Protein AF-A0A368GHI5-F1 (afdb_monomer_lite)

pLDDT: mean 82.63, std 16.53, range [38.47, 98.5]

Foldseek 3Di:
DDDFQFAQCPFPDAADFPQSNCYQQRWDCPDPGTDGPSVFWGWDFDCPWACVVVVSGDRRTGTTTDGDLVNQLPDDDDADDDFDAKWWFQDPVVLAIDIDTHDPPPDPPHRSRTHNDRVCNCPSHNDPPVVVVVPDPPDDDDD

Organism: Ancylostoma caninum (NCBI:txid29170)

Sequence (143 aa):
MERPVLCTSSSMETRISNGGDGSTWCVYPDGDKDIFIADIYDCIAHPQIKSELFPEYHESVDGLCCPSRAFACAQPMEAGEEPSVPRWWFNSATGTCTQFMWDPNTIEGASPNNFRTVEHCESYCRDSEHNLYSMEPSKTSQP

InterPro domains:
  IPR002223 Pancreatic trypsin inhibitor Kunitz domain [PF00014] (72-126)
  IPR002223 Pancreatic trypsin inhibitor Kunitz domain [PS50279] (73-125)
  IPR002223 Pancreatic trypsin inhibitor Kunitz domain [SM00131] (71-126)
  IPR036880 Pancreatic trypsin inhibitor Kunitz domain superfamily [G3DSA:4.10.410.10] (70-126)
  IPR036880 Pancreatic trypsin inhibitor Kunitz domain superfamily [SSF57362] (63-127)
  IPR053014 Cuticle-associated divergent protein [PTHR46339] (3-128)

Structure (mmCIF, N/CA/C/O backbone):
data_AF-A0A368GHI5-F1
#
_entry.id   AF-A0A368GHI5-F1
#
loop_
_atom_site.group_PDB
_atom_site.id
_atom_site.type_symbol
_atom_site.label_atom_id
_atom_site.label_alt_id
_atom_site.label_comp_id
_atom_site.label_asym_id
_atom_site.label_entity_id
_atom_site.label_seq_id
_atom_site.pdbx_PDB_ins_code
_atom_site.Cartn_x
_atom_site.Cartn_y
_atom_site.Cartn_z
_atom_site.occupancy
_atom_site.B_iso_or_equiv
_atom_site.auth_seq_id
_atom_site.auth_comp_id
_atom_site.auth_asym_id
_atom_site.auth_atom_id
_atom_site.pdbx_PDB_model_num
ATOM 1 N N . MET A 1 1 ? 9.461 15.770 -1.753 1.00 43.81 1 MET A N 1
ATOM 2 C CA . MET A 1 1 ? 8.433 14.908 -2.362 1.00 43.81 1 MET A CA 1
ATOM 3 C C . MET A 1 1 ? 9.179 13.713 -2.909 1.00 43.81 1 MET A C 1
ATOM 5 O O . MET A 1 1 ? 9.884 13.866 -3.901 1.00 43.81 1 MET A O 1
ATOM 9 N N . GLU A 1 2 ? 9.169 12.605 -2.173 1.00 60.97 2 GLU A N 1
ATOM 10 C CA . GLU A 1 2 ? 9.773 11.356 -2.643 1.00 60.97 2 GLU A CA 1
ATOM 11 C C . GLU A 1 2 ? 9.016 10.894 -3.888 1.00 60.97 2 GLU A C 1
ATOM 13 O O . GLU A 1 2 ? 7.788 11.006 -3.959 1.00 60.97 2 GLU A O 1
ATOM 18 N N . ARG A 1 3 ? 9.756 10.487 -4.919 1.00 69.50 3 ARG A N 1
ATOM 19 C CA . ARG A 1 3 ? 9.163 10.017 -6.170 1.00 69.50 3 ARG A CA 1
ATOM 20 C C . ARG A 1 3 ? 8.697 8.572 -5.979 1.00 69.50 3 ARG A C 1
ATOM 22 O O . ARG A 1 3 ? 9.374 7.826 -5.274 1.00 69.50 3 ARG A O 1
ATOM 29 N N . PRO A 1 4 ? 7.575 8.155 -6.588 1.00 78.50 4 PRO A N 1
ATOM 30 C CA . PRO A 1 4 ? 7.132 6.773 -6.483 1.00 78.50 4 PRO A CA 1
ATOM 31 C C . PRO A 1 4 ? 8.168 5.832 -7.107 1.00 78.50 4 PRO A C 1
ATOM 33 O O . PRO A 1 4 ? 8.768 6.143 -8.140 1.00 78.50 4 PRO A O 1
ATOM 36 N N . VAL A 1 5 ? 8.353 4.662 -6.500 1.00 84.31 5 VAL A N 1
ATOM 37 C CA . VAL A 1 5 ? 9.092 3.570 -7.138 1.00 84.31 5 VAL A CA 1
ATOM 38 C C . VAL A 1 5 ? 8.151 2.920 -8.140 1.00 84.31 5 VAL A C 1
ATOM 40 O O . VAL A 1 5 ? 7.177 2.264 -7.761 1.00 84.31 5 VAL A O 1
ATOM 43 N N . LEU A 1 6 ? 8.409 3.161 -9.420 1.00 88.94 6 LEU A N 1
ATOM 44 C CA . LEU A 1 6 ? 7.686 2.513 -10.505 1.00 88.94 6 LEU A CA 1
ATOM 45 C C . LEU A 1 6 ? 8.371 1.199 -10.861 1.00 88.94 6 LEU A C 1
ATOM 47 O O . LEU A 1 6 ? 9.554 1.029 -10.585 1.00 88.94 6 LEU A O 1
ATOM 51 N N . CYS A 1 7 ? 7.613 0.273 -11.431 1.00 90.81 7 CYS A N 1
ATOM 52 C CA . CYS A 1 7 ? 8.080 -1.051 -11.807 1.00 90.81 7 CYS A CA 1
ATOM 53 C C . CYS A 1 7 ? 7.629 -1.409 -13.230 1.00 90.81 7 CYS A C 1
ATOM 55 O O . CYS A 1 7 ? 6.685 -0.821 -13.769 1.00 90.81 7 CYS A O 1
ATOM 57 N N . THR A 1 8 ? 8.294 -2.397 -13.828 1.00 90.69 8 THR A N 1
ATOM 58 C CA . THR A 1 8 ? 7.872 -3.027 -15.086 1.00 90.69 8 THR A CA 1
ATOM 59 C C . THR A 1 8 ? 7.467 -4.464 -14.792 1.00 90.69 8 THR A C 1
ATOM 61 O O . THR A 1 8 ? 8.335 -5.307 -14.576 1.00 90.69 8 THR A O 1
ATOM 64 N N . SER A 1 9 ? 6.169 -4.755 -14.815 1.00 89.62 9 SER A N 1
ATOM 65 C CA . SER A 1 9 ? 5.577 -6.034 -14.398 1.00 89.62 9 SER A CA 1
ATOM 66 C C . SER A 1 9 ? 5.997 -7.234 -15.252 1.00 89.62 9 SER A C 1
ATOM 68 O O . SER A 1 9 ? 5.925 -8.379 -14.807 1.00 89.62 9 SER A O 1
ATOM 70 N N . SER A 1 10 ? 6.453 -6.984 -16.483 1.00 87.19 10 SER A N 1
ATOM 71 C CA . SER A 1 10 ? 6.935 -8.008 -17.414 1.00 87.19 10 SER A CA 1
ATOM 72 C C . SER A 1 10 ? 8.458 -8.158 -17.443 1.00 87.19 10 SER A C 1
ATOM 74 O O . SER A 1 10 ? 8.976 -8.930 -18.253 1.00 87.19 10 SER A O 1
ATOM 76 N N . SER A 1 11 ? 9.198 -7.396 -16.635 1.00 85.81 11 SER A N 1
ATOM 77 C CA . SER A 1 11 ? 10.661 -7.437 -16.647 1.00 85.81 11 SER A CA 1
ATOM 78 C C . SER A 1 11 ? 11.178 -8.739 -16.028 1.00 85.81 11 SER A C 1
ATOM 80 O O . SER A 1 11 ? 10.605 -9.273 -15.080 1.00 85.81 11 SER A O 1
ATOM 82 N N . MET A 1 12 ? 12.279 -9.271 -16.558 1.00 81.50 12 MET A N 1
ATOM 83 C CA . MET A 1 12 ? 12.991 -10.403 -15.946 1.00 81.50 12 MET A CA 1
ATOM 84 C C . MET A 1 12 ? 14.177 -9.949 -15.092 1.00 81.50 12 MET A C 1
ATOM 86 O O . MET A 1 12 ? 14.807 -10.769 -14.422 1.00 81.50 12 MET A O 1
ATOM 90 N N . GLU A 1 13 ? 14.485 -8.654 -15.116 1.00 79.88 13 GLU A N 1
ATOM 91 C CA . GLU A 1 13 ? 15.551 -8.086 -14.309 1.00 79.88 13 GLU A CA 1
ATOM 92 C C . GLU A 1 13 ? 15.119 -8.032 -12.850 1.00 79.88 13 GLU A C 1
ATOM 94 O O . GLU A 1 13 ? 13.957 -7.784 -12.530 1.00 79.88 13 GLU A O 1
ATOM 99 N N . THR A 1 14 ? 16.057 -8.343 -11.961 1.00 75.50 14 THR A N 1
ATOM 100 C CA . THR A 1 14 ? 15.754 -8.528 -10.535 1.00 75.50 14 THR A CA 1
ATOM 101 C C . THR A 1 14 ? 16.600 -7.655 -9.622 1.00 75.50 14 THR A C 1
ATOM 103 O O . THR A 1 14 ? 16.338 -7.594 -8.431 1.00 75.50 14 THR A O 1
ATOM 106 N N . ARG A 1 15 ? 17.657 -7.014 -10.131 1.00 72.88 15 ARG A N 1
ATOM 107 C CA . ARG A 1 15 ? 18.654 -6.327 -9.287 1.00 72.88 15 ARG A CA 1
ATOM 108 C C . ARG A 1 15 ? 19.123 -4.980 -9.817 1.00 72.88 15 ARG A C 1
ATOM 110 O O . ARG A 1 15 ? 19.953 -4.354 -9.169 1.00 72.88 15 ARG A O 1
ATOM 117 N N . ILE A 1 16 ? 18.660 -4.580 -10.994 1.00 72.62 16 ILE A N 1
ATOM 118 C CA . ILE A 1 16 ? 19.121 -3.375 -11.678 1.00 72.62 16 ILE A CA 1
ATOM 119 C C . ILE A 1 16 ? 17.883 -2.638 -12.166 1.00 72.62 16 ILE A C 1
ATOM 121 O O . ILE A 1 16 ? 17.042 -3.235 -12.840 1.00 72.62 16 ILE A O 1
ATOM 125 N N . SER A 1 17 ? 17.785 -1.358 -11.816 1.00 70.81 17 SER A N 1
ATOM 126 C CA . SER A 1 17 ? 16.773 -0.453 -12.350 1.00 70.81 17 SER A CA 1
ATOM 127 C C . SER A 1 17 ? 17.271 0.083 -13.696 1.00 70.81 17 SER A C 1
ATOM 129 O O . SER A 1 17 ? 18.197 0.897 -13.761 1.00 70.81 17 SER A O 1
ATOM 131 N N . ASN A 1 18 ? 16.708 -0.396 -14.804 1.00 70.62 18 ASN A N 1
ATOM 132 C CA . ASN A 1 18 ? 17.141 -0.010 -16.149 1.00 70.62 18 ASN A CA 1
ATOM 133 C C . ASN A 1 18 ? 16.582 1.368 -16.511 1.00 70.62 18 ASN A C 1
ATOM 135 O O . ASN A 1 18 ? 15.576 1.486 -17.204 1.00 70.62 18 ASN A O 1
ATOM 139 N N . GLY A 1 19 ? 17.219 2.434 -16.027 1.00 68.12 19 GLY A N 1
ATOM 140 C CA . GLY A 1 19 ? 16.729 3.796 -16.260 1.00 68.12 19 GLY A CA 1
ATOM 141 C C . GLY A 1 19 ? 15.473 4.115 -15.446 1.00 68.12 19 GLY A C 1
ATOM 142 O O . GLY A 1 19 ? 14.558 4.767 -15.943 1.00 68.12 19 GLY A O 1
ATOM 143 N N . GLY A 1 20 ? 15.420 3.638 -14.200 1.00 65.06 20 GLY A N 1
ATOM 144 C CA . GLY A 1 20 ? 14.337 3.953 -13.269 1.00 65.06 20 GLY A CA 1
ATOM 145 C C . GLY A 1 20 ? 13.119 3.043 -13.386 1.00 65.06 20 GLY A C 1
ATOM 146 O O . GLY A 1 20 ? 12.158 3.258 -12.663 1.00 65.06 20 GLY A O 1
ATOM 147 N N . ASP A 1 21 ? 13.145 2.022 -14.247 1.00 69.12 21 ASP A N 1
ATOM 148 C CA . ASP A 1 21 ? 12.017 1.106 -14.457 1.00 69.12 21 ASP A CA 1
ATOM 149 C C . ASP A 1 21 ? 11.647 0.262 -13.233 1.00 69.12 21 ASP A C 1
ATOM 151 O O . ASP A 1 21 ? 10.655 -0.458 -13.307 1.00 69.12 21 ASP A O 1
ATOM 155 N N . GLY A 1 22 ? 12.481 0.287 -12.183 1.00 69.12 22 GLY A N 1
ATOM 156 C CA . GLY A 1 22 ? 12.380 -0.479 -10.939 1.00 69.12 22 GLY A CA 1
ATOM 157 C C . GLY A 1 22 ? 12.398 -1.994 -11.112 1.00 69.12 22 GLY A C 1
ATOM 158 O O . GLY A 1 22 ? 12.442 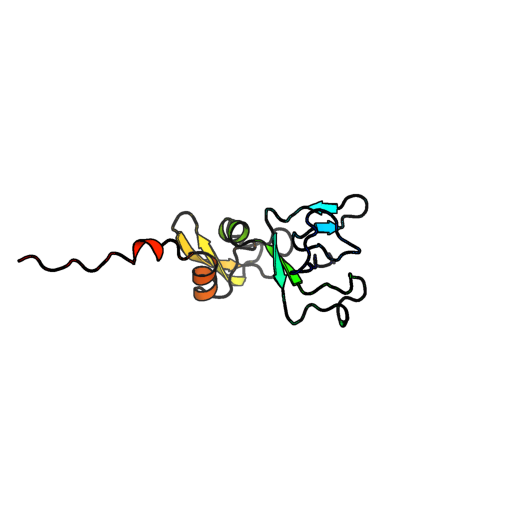-2.707 -10.110 1.00 69.12 22 GLY A O 1
ATOM 159 N N . SER A 1 23 ? 12.424 -2.497 -12.351 1.00 77.00 23 SER A N 1
ATOM 160 C CA . SER A 1 23 ? 12.260 -3.896 -12.749 1.00 77.00 23 SER A CA 1
ATOM 161 C C . SER A 1 23 ? 11.018 -4.579 -12.134 1.00 77.00 23 SER A C 1
ATOM 163 O O . SER A 1 23 ? 10.215 -3.938 -11.461 1.00 77.00 23 SER A O 1
ATOM 165 N N . THR A 1 24 ? 10.820 -5.885 -12.343 1.00 76.06 24 THR A N 1
ATOM 166 C CA . THR A 1 24 ? 9.703 -6.626 -11.703 1.00 76.06 24 THR A CA 1
ATOM 167 C C . THR A 1 24 ? 9.862 -6.699 -10.182 1.00 76.06 24 THR A C 1
ATOM 169 O O . THR A 1 24 ? 8.892 -6.906 -9.458 1.00 76.06 24 THR A O 1
ATOM 172 N N . TRP A 1 25 ? 11.086 -6.518 -9.685 1.00 75.88 25 TRP A N 1
ATOM 173 C CA . TRP A 1 25 ? 11.446 -6.746 -8.289 1.00 75.88 25 TRP A CA 1
ATOM 174 C C . TRP A 1 25 ? 11.729 -5.453 -7.527 1.00 75.88 25 TRP A C 1
ATOM 176 O O . TRP A 1 25 ? 12.560 -5.452 -6.631 1.00 75.88 25 TRP A O 1
ATOM 186 N N . CYS A 1 26 ? 11.063 -4.355 -7.876 1.00 84.19 26 CYS A N 1
ATOM 187 C CA . CYS A 1 26 ? 11.041 -3.135 -7.072 1.00 84.19 26 CYS A CA 1
ATOM 188 C C . CYS A 1 26 ? 12.414 -2.684 -6.557 1.00 84.19 26 CYS A C 1
ATOM 190 O O . CYS A 1 26 ? 12.808 -2.930 -5.416 1.00 84.19 26 CYS A O 1
ATOM 192 N N . VAL A 1 27 ? 13.147 -2.003 -7.429 1.00 82.38 27 VAL A N 1
ATOM 193 C CA . VAL A 1 27 ? 14.477 -1.470 -7.152 1.00 82.38 27 VAL A CA 1
ATOM 194 C C . VAL A 1 27 ? 14.382 0.043 -6.962 1.00 82.38 27 VAL A C 1
ATOM 196 O O . VAL A 1 27 ? 14.062 0.770 -7.904 1.00 82.38 27 VAL A O 1
ATOM 199 N N . TYR A 1 28 ? 14.652 0.518 -5.744 1.00 73.88 28 TYR A N 1
ATOM 200 C CA . TYR A 1 28 ? 14.662 1.942 -5.411 1.00 73.88 28 TYR A CA 1
ATOM 201 C C . TYR A 1 28 ? 15.991 2.576 -5.865 1.00 73.88 28 TYR A C 1
ATOM 203 O O . TYR A 1 28 ? 17.050 2.166 -5.379 1.00 73.88 28 TYR A O 1
ATOM 211 N N . PRO A 1 29 ? 15.975 3.575 -6.763 1.00 64.62 29 PRO A N 1
ATOM 212 C CA . PRO A 1 29 ? 17.194 4.249 -7.197 1.00 64.62 29 PRO A CA 1
ATOM 213 C C . PRO A 1 29 ? 17.614 5.316 -6.168 1.00 64.62 29 PRO A C 1
ATOM 215 O O . PRO A 1 29 ? 17.093 6.429 -6.180 1.00 64.62 29 PRO A O 1
ATOM 218 N N . ASP A 1 30 ? 18.572 5.004 -5.287 1.00 68.38 30 ASP A N 1
ATOM 219 C CA . ASP A 1 30 ? 19.119 5.941 -4.277 1.00 68.38 30 ASP A CA 1
ATOM 220 C C . ASP A 1 30 ? 20.417 6.642 -4.747 1.00 68.38 30 ASP A C 1
ATOM 222 O O . ASP A 1 30 ? 21.340 6.925 -3.985 1.00 68.38 30 ASP A O 1
ATOM 226 N N . GLY A 1 31 ? 20.532 6.894 -6.054 1.00 66.62 31 GLY A N 1
ATOM 227 C CA . GLY A 1 31 ? 21.682 7.578 -6.653 1.00 66.62 31 GLY A CA 1
ATOM 228 C C . GLY A 1 31 ? 22.852 6.647 -6.982 1.00 66.62 31 GLY A C 1
ATOM 229 O O . GLY A 1 31 ? 22.966 6.202 -8.120 1.00 66.62 31 GLY A O 1
ATOM 230 N N . ASP A 1 32 ? 23.739 6.374 -6.018 1.00 67.12 32 ASP A N 1
ATOM 231 C CA . ASP A 1 32 ? 24.996 5.636 -6.273 1.00 67.12 32 ASP A CA 1
ATOM 232 C C . ASP A 1 32 ? 24.831 4.109 -6.210 1.00 67.12 32 ASP A C 1
ATOM 234 O O . ASP A 1 32 ? 25.647 3.362 -6.763 1.00 67.12 32 ASP A O 1
ATOM 238 N N . LYS A 1 33 ? 23.803 3.632 -5.497 1.00 69.12 33 LYS A N 1
ATOM 239 C CA . LYS A 1 33 ? 23.475 2.210 -5.362 1.00 69.12 33 LYS A CA 1
ATOM 240 C C . LYS A 1 33 ? 21.969 2.011 -5.333 1.00 69.12 33 LYS A C 1
ATOM 242 O O . LYS A 1 33 ? 21.279 2.536 -4.468 1.00 69.12 33 LYS A O 1
ATOM 247 N N . ASP A 1 34 ? 21.507 1.173 -6.242 1.00 71.88 34 ASP A N 1
ATOM 248 C CA . ASP A 1 34 ? 20.154 0.641 -6.257 1.00 71.88 34 ASP A CA 1
ATOM 249 C C . ASP A 1 34 ? 19.873 -0.171 -4.978 1.00 71.88 34 ASP A C 1
ATOM 251 O O . ASP A 1 34 ? 20.650 -1.060 -4.605 1.00 71.88 34 ASP A O 1
ATOM 255 N N . ILE A 1 35 ? 18.760 0.129 -4.301 1.00 77.56 35 ILE A N 1
ATOM 256 C CA . ILE A 1 35 ? 18.289 -0.598 -3.117 1.00 77.56 35 ILE A CA 1
ATOM 257 C C . ILE A 1 35 ? 17.211 -1.586 -3.555 1.00 77.56 35 ILE A C 1
ATOM 259 O O . ILE A 1 35 ? 16.158 -1.211 -4.067 1.00 77.56 35 ILE A O 1
ATOM 263 N N . PHE A 1 36 ? 17.471 -2.867 -3.329 1.00 79.56 36 PHE A N 1
ATOM 264 C CA . PHE A 1 36 ? 16.507 -3.933 -3.568 1.00 79.56 36 PHE A CA 1
ATOM 265 C C . PHE A 1 36 ? 15.520 -4.013 -2.397 1.00 79.56 36 PHE A C 1
ATOM 267 O O . PHE A 1 36 ? 15.950 -4.263 -1.271 1.00 79.56 36 PHE A O 1
ATOM 274 N N . ILE A 1 37 ? 14.225 -3.812 -2.666 1.00 79.81 37 ILE A N 1
ATOM 275 C CA . ILE A 1 37 ? 13.147 -3.851 -1.654 1.00 79.81 37 ILE A CA 1
ATOM 276 C C . ILE A 1 37 ? 12.066 -4.898 -1.976 1.00 79.81 37 ILE A C 1
ATOM 278 O O . ILE A 1 37 ? 10.986 -4.902 -1.390 1.00 79.81 37 ILE A O 1
ATOM 282 N N . ALA A 1 38 ? 12.333 -5.799 -2.920 1.00 78.56 38 ALA A N 1
ATOM 283 C CA . ALA A 1 38 ? 11.371 -6.798 -3.389 1.00 78.56 38 ALA A CA 1
ATOM 284 C C . ALA A 1 38 ? 10.989 -7.872 -2.360 1.00 78.56 38 ALA A C 1
ATOM 286 O O . ALA A 1 38 ? 10.077 -8.659 -2.587 1.00 78.56 38 ALA A O 1
ATOM 287 N N . ASP A 1 39 ? 11.720 -7.973 -1.253 1.00 81.44 39 ASP A N 1
ATOM 288 C CA . ASP A 1 39 ? 11.375 -8.853 -0.138 1.00 81.44 39 ASP A CA 1
ATOM 289 C C . ASP A 1 39 ? 10.128 -8.368 0.617 1.00 81.44 39 ASP A C 1
ATOM 291 O O . ASP A 1 39 ? 9.437 -9.165 1.255 1.00 81.44 39 ASP A O 1
ATOM 295 N N . ILE A 1 40 ? 9.823 -7.073 0.517 1.00 87.50 40 ILE A N 1
ATOM 296 C CA . ILE A 1 40 ? 8.700 -6.432 1.205 1.00 87.50 40 ILE A CA 1
ATOM 297 C C . ILE A 1 40 ? 7.786 -5.617 0.278 1.00 87.50 40 ILE A C 1
ATOM 299 O O . ILE A 1 40 ? 6.746 -5.158 0.747 1.00 87.50 40 ILE A O 1
ATOM 303 N N . TYR A 1 41 ? 8.106 -5.478 -1.014 1.00 89.56 41 TYR A N 1
ATOM 304 C CA . TYR A 1 41 ? 7.270 -4.805 -2.017 1.00 89.56 41 TYR A CA 1
ATOM 305 C C . TYR A 1 41 ? 6.996 -5.689 -3.236 1.00 89.56 41 TYR A C 1
ATOM 307 O O . TYR A 1 41 ? 7.893 -6.352 -3.749 1.00 89.56 41 TYR A O 1
ATOM 315 N N . ASP A 1 42 ? 5.766 -5.606 -3.739 1.00 90.44 42 ASP A N 1
ATOM 316 C CA . ASP A 1 42 ? 5.303 -6.269 -4.955 1.00 90.44 42 ASP A CA 1
ATOM 317 C C . ASP A 1 42 ? 5.137 -5.249 -6.090 1.00 90.44 42 ASP A C 1
ATOM 319 O O . ASP A 1 42 ? 4.609 -4.149 -5.885 1.00 90.44 42 ASP A O 1
ATOM 323 N N . CYS A 1 43 ? 5.531 -5.631 -7.309 1.00 91.19 43 CYS A N 1
ATOM 324 C CA . CYS A 1 43 ? 5.222 -4.856 -8.506 1.00 91.19 43 CYS A CA 1
ATOM 325 C C . CYS A 1 43 ? 3.770 -5.090 -8.934 1.00 91.19 43 CYS A C 1
ATOM 327 O O . CYS A 1 43 ? 3.404 -6.179 -9.385 1.00 91.19 43 CYS A O 1
ATOM 329 N N . ILE A 1 44 ? 2.941 -4.054 -8.824 1.00 91.69 44 ILE A N 1
ATOM 330 C CA . ILE A 1 44 ? 1.530 -4.104 -9.197 1.00 91.69 44 ILE A CA 1
ATOM 331 C C . ILE A 1 44 ? 1.322 -3.292 -10.474 1.00 91.69 44 ILE A C 1
ATOM 333 O O . ILE A 1 44 ? 1.368 -2.059 -10.456 1.00 91.69 44 ILE A O 1
ATOM 337 N N . ALA A 1 45 ? 1.061 -3.990 -11.582 1.00 92.56 45 ALA A N 1
ATOM 338 C CA . ALA A 1 45 ? 0.672 -3.362 -12.840 1.00 92.56 45 ALA A CA 1
ATOM 339 C C . ALA A 1 45 ? -0.615 -2.549 -12.650 1.00 92.56 45 ALA A C 1
ATOM 341 O O . ALA A 1 45 ? -1.590 -3.031 -12.062 1.00 92.56 45 ALA A O 1
ATOM 342 N N . HIS A 1 46 ? -0.641 -1.320 -13.161 1.00 91.50 46 HIS A N 1
ATOM 343 C CA . HIS A 1 46 ? -1.770 -0.423 -12.963 1.00 91.50 46 HIS A CA 1
ATOM 344 C C . HIS A 1 46 ? -2.087 0.374 -14.239 1.00 91.50 46 HIS A C 1
ATOM 346 O O . HIS A 1 46 ? -1.205 1.036 -14.776 1.00 91.50 46 HIS A O 1
ATOM 352 N N . PRO A 1 47 ? -3.351 0.418 -14.713 1.00 88.75 47 PRO A N 1
ATOM 353 C CA . PRO A 1 47 ? -3.698 1.033 -16.004 1.00 88.75 47 PRO A CA 1
ATOM 354 C C . PRO A 1 47 ? -3.347 2.521 -16.152 1.00 88.75 47 PRO A C 1
ATOM 356 O O . PRO A 1 47 ? -3.275 3.026 -17.273 1.00 88.75 47 PRO A O 1
ATOM 359 N N . GLN A 1 48 ? -3.192 3.230 -15.030 1.00 87.81 48 GLN A N 1
ATOM 360 C CA . GLN A 1 48 ? -2.804 4.645 -14.999 1.00 87.81 48 GLN A CA 1
ATOM 361 C C . GLN A 1 48 ? -1.287 4.860 -14.964 1.00 87.81 48 GLN A C 1
ATOM 363 O O . GLN A 1 48 ? -0.849 6.000 -15.048 1.00 87.81 48 GLN A O 1
ATOM 368 N N . ILE A 1 49 ? -0.488 3.807 -14.814 1.00 89.62 49 ILE A N 1
ATOM 369 C CA . ILE A 1 49 ? 0.966 3.907 -14.855 1.00 89.62 49 ILE A CA 1
ATOM 370 C C . ILE A 1 49 ? 1.404 3.588 -16.279 1.00 89.62 49 ILE A 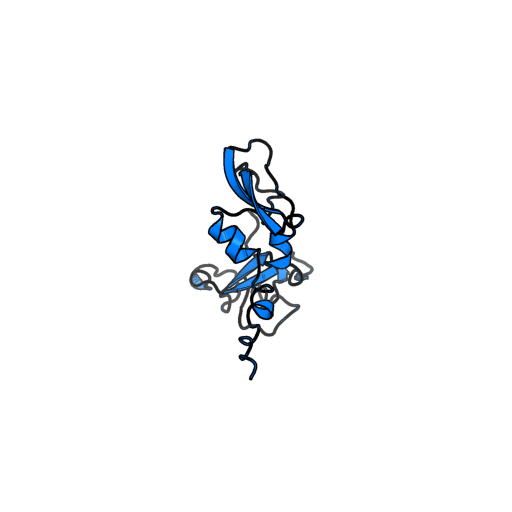C 1
ATOM 372 O O . ILE A 1 49 ? 1.247 2.469 -16.757 1.00 89.62 49 ILE A O 1
ATOM 376 N N . LYS A 1 50 ? 1.867 4.623 -16.980 1.00 87.81 50 LYS A N 1
ATOM 377 C CA . LYS A 1 50 ? 2.387 4.551 -18.346 1.00 87.81 50 LYS A CA 1
ATOM 378 C C . LYS A 1 50 ? 3.498 5.574 -18.508 1.00 87.81 50 LYS A C 1
ATOM 380 O O . LYS A 1 50 ? 3.429 6.649 -17.911 1.00 87.81 50 LYS A O 1
ATOM 385 N N . SER A 1 51 ? 4.447 5.288 -19.388 1.00 85.38 51 SER A N 1
ATOM 386 C CA . SER A 1 51 ? 5.565 6.182 -19.714 1.00 85.38 51 SER A CA 1
ATOM 387 C C . SER A 1 51 ? 5.143 7.587 -20.168 1.00 85.38 51 SER A C 1
ATOM 389 O O . SER A 1 51 ? 5.848 8.551 -19.903 1.00 85.38 51 SER A O 1
ATOM 391 N N . GLU A 1 52 ? 3.954 7.749 -20.756 1.00 88.00 52 GLU A N 1
ATOM 392 C CA . GLU A 1 52 ? 3.394 9.064 -21.119 1.00 88.00 52 GLU A CA 1
ATOM 393 C C . GLU A 1 52 ? 3.177 9.995 -19.911 1.00 88.00 52 GLU A C 1
ATOM 395 O O . GLU A 1 52 ? 3.292 11.214 -20.039 1.00 88.00 52 GLU A O 1
ATOM 400 N N . LEU A 1 53 ? 2.844 9.429 -18.746 1.00 87.25 53 LEU A N 1
ATOM 401 C CA . LEU A 1 53 ? 2.603 10.170 -17.501 1.00 87.25 53 LEU A CA 1
ATOM 402 C C . LEU A 1 53 ? 3.864 10.299 -16.640 1.00 87.25 53 LEU A C 1
ATOM 404 O O . LEU A 1 53 ? 3.912 11.160 -15.765 1.00 87.25 53 LEU A O 1
ATOM 408 N N . PHE A 1 54 ? 4.868 9.464 -16.911 1.00 86.19 54 PHE A N 1
ATOM 409 C CA . PHE A 1 54 ? 6.131 9.382 -16.181 1.00 86.19 54 PHE A CA 1
ATOM 410 C C . PHE A 1 54 ? 7.313 9.369 -17.167 1.00 86.19 54 PHE A C 1
ATOM 412 O O . PHE A 1 54 ? 8.044 8.380 -17.239 1.00 86.19 54 PHE A O 1
ATOM 419 N N . PRO A 1 55 ? 7.492 10.435 -17.971 1.00 85.88 55 PRO A N 1
ATOM 420 C CA . PRO A 1 55 ? 8.474 10.471 -19.058 1.00 85.88 55 PRO A CA 1
ATOM 421 C C . PRO A 1 55 ? 9.932 10.431 -18.582 1.00 85.88 55 PRO A C 1
ATOM 423 O O . PRO A 1 55 ? 10.838 10.239 -19.389 1.00 85.88 55 PRO A O 1
ATOM 426 N N . GLU A 1 56 ? 10.179 10.654 -17.292 1.00 83.56 56 GLU A N 1
ATOM 427 C CA . GLU A 1 56 ? 11.498 10.525 -16.677 1.00 83.56 56 GLU A CA 1
ATOM 428 C C . GLU A 1 56 ? 11.872 9.082 -16.299 1.00 83.56 56 GLU A C 1
ATOM 430 O O . GLU A 1 56 ? 13.012 8.842 -15.901 1.00 83.56 56 GLU A O 1
ATOM 435 N N . TYR A 1 57 ? 10.927 8.146 -16.408 1.00 83.38 57 TYR A N 1
ATOM 436 C CA . TYR A 1 57 ? 11.123 6.720 -16.169 1.00 83.38 57 TYR A CA 1
ATOM 437 C C . TYR A 1 57 ? 11.264 5.964 -17.498 1.00 83.38 57 TYR A C 1
ATOM 439 O O . TYR A 1 57 ? 10.961 6.483 -18.573 1.00 83.38 57 TYR A O 1
ATOM 447 N N . HIS A 1 58 ? 11.725 4.715 -17.431 1.00 86.62 58 HIS A N 1
ATOM 448 C CA . HIS A 1 58 ? 11.850 3.860 -18.608 1.00 86.62 58 HIS A CA 1
ATOM 449 C C . HIS A 1 58 ? 10.507 3.650 -19.328 1.00 86.62 58 HIS A C 1
ATOM 451 O O . HIS A 1 58 ? 9.446 3.558 -18.708 1.00 86.62 58 HIS A O 1
ATOM 457 N N . GLU A 1 59 ? 10.554 3.502 -20.653 1.00 88.38 59 GLU A N 1
ATOM 458 C CA . GLU A 1 59 ? 9.356 3.419 -21.498 1.00 88.38 59 GLU A CA 1
ATOM 459 C C . GLU A 1 59 ? 8.456 2.208 -21.207 1.00 88.38 59 GLU A C 1
ATOM 461 O O . GLU A 1 59 ? 7.264 2.241 -21.514 1.00 88.38 59 GLU A O 1
ATOM 466 N N . SER A 1 60 ? 9.025 1.159 -20.607 1.00 88.81 60 SER A N 1
ATOM 467 C CA . SER A 1 60 ? 8.333 -0.085 -20.257 1.00 88.81 60 SER A CA 1
ATOM 468 C C . SER A 1 60 ? 7.538 -0.022 -18.956 1.00 88.81 60 SER A C 1
ATOM 470 O O . SER A 1 60 ? 6.848 -0.988 -18.644 1.00 88.81 60 SER A O 1
ATOM 472 N N . VAL A 1 61 ? 7.645 1.065 -18.190 1.00 90.06 61 VAL A N 1
ATOM 473 C CA . VAL A 1 61 ? 6.972 1.188 -16.896 1.00 90.06 61 VAL A CA 1
ATOM 474 C C . VAL A 1 61 ? 5.456 1.071 -17.049 1.00 90.06 61 VAL A C 1
ATOM 476 O O . VAL A 1 61 ? 4.821 1.835 -17.782 1.00 90.06 61 VAL A O 1
ATOM 479 N N . ASP A 1 62 ? 4.884 0.129 -16.301 1.00 92.50 62 ASP A N 1
ATOM 480 C CA . ASP A 1 62 ? 3.458 -0.205 -16.308 1.00 92.50 62 ASP A CA 1
ATOM 481 C C . ASP A 1 62 ? 2.884 -0.462 -14.901 1.00 92.50 62 ASP A C 1
ATOM 483 O O . ASP A 1 62 ? 1.690 -0.743 -14.756 1.00 92.50 62 ASP A O 1
ATOM 487 N N . GLY A 1 63 ? 3.707 -0.358 -13.853 1.00 92.06 63 GLY A N 1
ATOM 488 C CA . GLY A 1 63 ? 3.303 -0.656 -12.486 1.00 92.06 63 GLY A CA 1
ATOM 489 C C . GLY A 1 63 ? 3.962 0.211 -11.421 1.00 92.06 63 GLY A C 1
ATOM 490 O O . GLY A 1 63 ? 4.857 1.015 -11.684 1.00 92.06 63 GLY A O 1
ATOM 491 N N . LEU 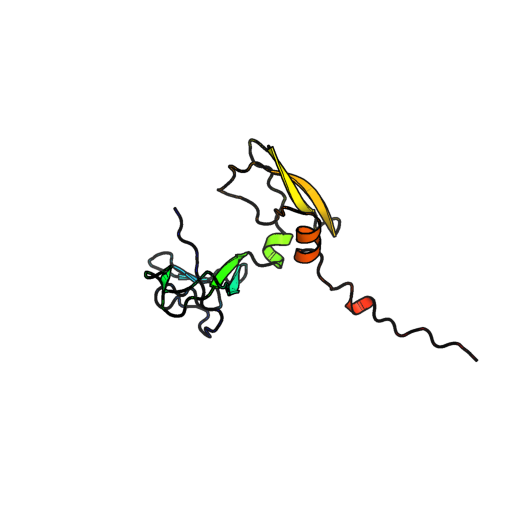A 1 64 ? 3.490 0.033 -10.190 1.00 90.94 64 LEU A N 1
ATOM 492 C CA . LEU A 1 64 ? 4.061 0.642 -8.994 1.00 90.94 64 LEU A CA 1
ATOM 493 C C . LEU A 1 64 ? 4.456 -0.420 -7.968 1.00 90.94 64 LEU A C 1
ATOM 495 O O . LEU A 1 64 ? 3.829 -1.476 -7.875 1.00 90.94 64 LEU A O 1
ATOM 499 N N . CYS A 1 65 ? 5.470 -0.105 -7.174 1.00 89.88 65 CYS A N 1
ATOM 500 C CA . CYS A 1 65 ? 5.878 -0.933 -6.051 1.00 89.88 65 CYS A CA 1
ATOM 501 C C . CYS A 1 65 ? 5.025 -0.629 -4.825 1.00 89.88 65 CYS A C 1
ATOM 503 O O . CYS A 1 65 ? 5.137 0.440 -4.221 1.00 89.88 65 CYS A O 1
ATOM 505 N N . CYS A 1 66 ? 4.177 -1.582 -4.457 1.00 89.75 66 CYS A N 1
ATOM 506 C CA . CYS A 1 66 ? 3.328 -1.518 -3.270 1.00 89.75 66 CYS A CA 1
ATOM 507 C C . CYS A 1 66 ? 3.894 -2.417 -2.172 1.00 89.75 66 CYS A C 1
ATOM 509 O O . CYS A 1 66 ? 4.430 -3.471 -2.503 1.00 89.75 66 CYS A O 1
ATOM 511 N N . PRO A 1 67 ? 3.741 -2.074 -0.881 1.00 91.00 67 PRO A N 1
ATOM 512 C CA . PRO A 1 67 ? 4.066 -3.005 0.189 1.00 91.00 67 PRO A CA 1
ATOM 513 C C . PRO A 1 67 ? 3.325 -4.329 -0.017 1.00 91.00 67 PRO A C 1
ATOM 515 O O . PRO A 1 67 ? 2.131 -4.335 -0.339 1.00 91.00 67 PRO A O 1
ATOM 518 N N . SER A 1 68 ? 4.035 -5.440 0.150 1.00 91.75 68 SER A N 1
ATOM 519 C CA . SER A 1 68 ? 3.469 -6.764 -0.058 1.00 91.75 68 SER A CA 1
ATOM 520 C C . SER A 1 68 ? 2.387 -7.048 0.970 1.00 91.75 68 SER A C 1
ATOM 522 O O . SER A 1 68 ? 2.385 -6.510 2.082 1.00 91.75 68 SER A O 1
ATOM 524 N N . ARG A 1 69 ? 1.476 -7.955 0.630 1.00 91.62 69 ARG A N 1
ATOM 525 C CA . ARG A 1 69 ? 0.406 -8.372 1.542 1.00 91.62 69 ARG A CA 1
ATOM 526 C C . ARG A 1 69 ? 0.953 -8.888 2.876 1.00 91.62 69 ARG A C 1
ATOM 528 O O . ARG A 1 69 ? 0.449 -8.526 3.939 1.00 91.62 69 ARG A O 1
ATOM 535 N N . ALA A 1 70 ? 1.997 -9.716 2.813 1.00 90.88 70 ALA A N 1
ATOM 536 C CA . ALA A 1 70 ? 2.642 -10.284 3.992 1.00 90.88 70 ALA A CA 1
ATOM 537 C C . ALA A 1 70 ? 3.249 -9.193 4.882 1.00 90.88 70 ALA A C 1
ATOM 539 O O . ALA A 1 70 ? 3.081 -9.233 6.100 1.00 90.88 70 ALA A O 1
ATOM 540 N N . PHE A 1 71 ? 3.903 -8.199 4.275 1.00 92.56 71 PHE A N 1
ATOM 541 C CA . PHE A 1 71 ? 4.448 -7.065 5.005 1.00 92.56 71 PHE A CA 1
ATOM 542 C C . PHE A 1 71 ? 3.333 -6.208 5.609 1.00 92.56 71 PHE A C 1
ATOM 544 O O . PHE A 1 71 ? 3.341 -5.968 6.816 1.00 92.56 71 PHE A O 1
ATOM 551 N N . ALA A 1 72 ? 2.357 -5.796 4.796 1.00 94.75 72 ALA A N 1
ATOM 552 C CA . ALA A 1 72 ? 1.299 -4.875 5.184 1.00 94.75 72 ALA A CA 1
ATOM 553 C C . ALA A 1 72 ? 0.447 -5.417 6.335 1.00 94.75 72 ALA A C 1
ATOM 555 O O . ALA A 1 72 ? 0.292 -4.745 7.348 1.00 94.75 72 ALA A O 1
ATOM 556 N N . CYS A 1 73 ? -0.043 -6.651 6.233 1.00 95.88 73 CYS A N 1
ATOM 557 C CA . CYS A 1 73 ? -0.921 -7.237 7.250 1.00 95.88 73 CYS A CA 1
ATOM 558 C C . CYS A 1 73 ? -0.201 -7.589 8.561 1.00 95.88 73 CYS A C 1
ATOM 560 O O . CYS A 1 73 ? -0.856 -7.826 9.575 1.00 95.88 73 CYS A O 1
ATOM 562 N N . ALA A 1 74 ? 1.134 -7.631 8.558 1.00 94.75 74 ALA A N 1
ATOM 563 C CA . ALA A 1 74 ? 1.936 -7.854 9.757 1.00 94.75 74 ALA A CA 1
ATOM 564 C C . ALA A 1 74 ? 2.281 -6.558 10.511 1.00 94.75 74 ALA A C 1
ATOM 566 O O . ALA A 1 74 ? 2.737 -6.639 11.653 1.00 94.75 74 ALA A O 1
ATOM 567 N N . GLN A 1 75 ? 2.081 -5.380 9.906 1.00 95.50 75 GLN A N 1
ATOM 568 C CA . GLN A 1 75 ? 2.425 -4.114 10.556 1.00 95.50 75 GLN A CA 1
ATOM 569 C C . GLN A 1 75 ? 1.477 -3.797 11.725 1.00 95.50 75 GLN A C 1
ATOM 571 O O . GLN A 1 75 ? 0.298 -4.163 11.682 1.00 95.50 75 GLN A O 1
ATOM 576 N N . PRO A 1 76 ? 1.955 -3.097 12.769 1.00 94.31 76 PRO A N 1
ATOM 577 C CA . PRO A 1 76 ? 1.094 -2.608 13.842 1.00 94.31 76 PRO A CA 1
ATOM 578 C C . PRO A 1 76 ? 0.082 -1.568 13.334 1.00 94.31 76 PRO A C 1
ATOM 580 O O . PRO A 1 76 ? 0.244 -0.983 12.257 1.00 94.31 76 PRO A O 1
ATOM 583 N N . MET A 1 77 ? -0.968 -1.321 14.127 1.00 94.69 77 MET A N 1
ATOM 584 C CA . MET A 1 77 ? -1.798 -0.131 13.925 1.00 94.69 77 MET A CA 1
ATOM 585 C C . MET A 1 77 ? -1.010 1.121 14.297 1.00 94.69 77 MET A C 1
ATOM 587 O O . MET A 1 77 ? -0.376 1.160 15.347 1.00 94.69 77 MET A O 1
ATOM 591 N N . GLU A 1 78 ? -1.133 2.162 13.482 1.00 95.88 78 GLU A N 1
ATOM 592 C CA . GLU A 1 78 ? -0.520 3.464 13.741 1.00 95.88 78 GLU A CA 1
ATOM 593 C C . GLU A 1 78 ? -1.611 4.526 13.752 1.00 95.88 78 GLU A C 1
ATOM 595 O O . GLU A 1 78 ? -2.149 4.883 12.705 1.00 95.88 78 GLU A O 1
ATOM 600 N N . ALA A 1 79 ? -1.993 4.987 14.946 1.00 95.69 79 ALA A N 1
ATOM 601 C CA . ALA A 1 79 ? -3.064 5.970 15.105 1.00 95.69 79 ALA A CA 1
ATOM 602 C C . ALA A 1 79 ? -2.628 7.387 14.695 1.00 95.69 79 ALA A C 1
ATOM 604 O O . ALA A 1 79 ? -3.467 8.153 14.231 1.00 95.69 79 ALA A O 1
ATOM 605 N N . GLY A 1 80 ? -1.337 7.711 14.827 1.00 94.38 80 GLY A N 1
ATOM 606 C CA . GLY A 1 80 ? -0.812 9.070 14.672 1.00 94.38 80 GLY A CA 1
ATOM 607 C C . GLY A 1 80 ? -1.100 9.977 15.874 1.00 94.38 80 GLY A C 1
ATOM 608 O O . GLY A 1 80 ? -1.585 9.512 16.909 1.00 94.38 80 GLY A O 1
ATOM 609 N N . GLU A 1 81 ? -0.772 11.266 15.750 1.00 95.19 81 GLU A N 1
ATOM 610 C CA . GLU A 1 81 ? -0.856 12.232 16.858 1.00 95.19 81 GLU A CA 1
ATOM 611 C C . GLU A 1 81 ? -2.281 12.762 17.066 1.00 95.19 81 GLU A C 1
ATOM 613 O O . GLU A 1 81 ? -2.753 12.830 18.205 1.00 95.19 81 GLU A O 1
ATOM 618 N N . GLU A 1 82 ? -2.995 13.082 15.980 1.00 96.06 82 GLU A N 1
ATOM 619 C CA . GLU A 1 82 ? -4.351 13.649 16.019 1.00 96.06 82 GLU A CA 1
ATOM 620 C C . GLU A 1 82 ? -5.381 12.764 15.276 1.00 96.06 82 GLU A C 1
ATOM 622 O O . GLU A 1 82 ? -5.916 13.132 14.220 1.00 96.06 82 GLU A O 1
ATOM 627 N N . PRO A 1 83 ? -5.699 11.564 15.804 1.00 96.94 83 PRO A N 1
ATOM 628 C CA . PRO A 1 83 ? -6.542 10.597 15.112 1.00 96.94 83 PRO A CA 1
ATOM 629 C C . PRO A 1 83 ? -7.988 11.080 14.960 1.00 96.94 83 PRO A C 1
ATOM 631 O O . PRO A 1 83 ? -8.694 11.331 15.938 1.00 96.94 83 PRO A O 1
ATOM 634 N N . SER A 1 84 ? -8.461 11.163 13.714 1.00 97.88 84 SER A N 1
ATOM 635 C CA . SER A 1 84 ? -9.754 11.784 13.377 1.00 97.88 84 SER A CA 1
ATOM 636 C C . SER A 1 84 ? -10.555 11.055 12.294 1.00 97.88 84 SER A C 1
ATOM 638 O O . SER A 1 84 ? -11.749 11.318 12.133 1.00 97.88 84 SER A O 1
ATOM 640 N N . VAL A 1 85 ? -9.956 10.087 11.592 1.00 97.94 85 VAL A N 1
ATOM 641 C CA . VAL A 1 85 ? -10.607 9.336 10.510 1.00 97.94 85 VAL A CA 1
ATOM 642 C C . VAL A 1 85 ? -10.730 7.855 10.883 1.00 97.94 85 VAL A C 1
ATOM 644 O O . VAL A 1 85 ? -9.713 7.222 11.159 1.00 97.94 85 VAL A O 1
ATOM 647 N N . PRO A 1 86 ? -11.934 7.252 10.853 1.00 98.19 86 PRO A N 1
ATOM 648 C CA . PRO A 1 86 ? -12.089 5.830 11.137 1.00 98.19 86 PRO A CA 1
ATOM 649 C C . PRO A 1 86 ? -11.469 4.973 10.027 1.00 98.19 86 PRO A C 1
ATOM 651 O O . PRO A 1 86 ? -11.732 5.181 8.836 1.00 98.19 86 PRO A O 1
ATOM 654 N N . ARG A 1 87 ? -10.669 3.985 10.428 1.00 98.12 87 ARG A N 1
ATOM 655 C CA . ARG A 1 87 ? -9.976 3.016 9.568 1.00 98.12 87 ARG A CA 1
ATOM 656 C C . ARG A 1 87 ? -10.006 1.626 10.194 1.00 98.12 87 ARG A C 1
ATOM 658 O O . ARG A 1 87 ? -10.429 1.458 11.333 1.00 98.12 87 ARG A O 1
ATOM 665 N N . TRP A 1 88 ? -9.589 0.625 9.438 1.00 98.50 88 TRP A N 1
ATOM 666 C CA . TRP A 1 88 ? -9.504 -0.767 9.862 1.00 98.50 88 TRP A CA 1
ATOM 667 C C . TRP A 1 88 ? -8.062 -1.237 9.766 1.00 98.50 88 TRP A C 1
ATOM 669 O O . TRP A 1 88 ? -7.386 -0.919 8.793 1.00 98.50 88 TRP A O 1
ATOM 679 N N . TRP A 1 89 ? -7.606 -1.999 10.749 1.00 98.19 89 TRP A N 1
ATOM 680 C CA . TRP A 1 89 ? -6.319 -2.686 10.709 1.00 98.19 89 TRP A CA 1
ATOM 681 C C . TRP A 1 89 ? -6.536 -4.171 10.995 1.00 98.19 89 TRP A C 1
ATOM 683 O O . TRP A 1 89 ? -7.484 -4.554 11.689 1.00 98.19 89 TRP A O 1
ATOM 693 N N . PHE A 1 90 ? -5.675 -5.018 10.453 1.00 98.00 90 PHE A N 1
ATOM 694 C CA . PHE A 1 90 ? -5.687 -6.447 10.701 1.00 98.00 90 PHE A CA 1
ATOM 695 C C . PHE A 1 90 ? -4.911 -6.767 11.976 1.00 98.00 90 PHE A C 1
ATOM 697 O O . PHE A 1 90 ? -3.696 -6.583 12.036 1.00 98.00 90 PHE A O 1
ATOM 704 N N . ASN A 1 91 ? -5.611 -7.282 12.985 1.00 95.88 91 ASN A N 1
ATOM 705 C CA . ASN A 1 91 ? -4.988 -7.784 14.198 1.00 95.88 91 ASN A CA 1
ATOM 706 C C . ASN A 1 91 ? -4.549 -9.235 13.970 1.00 95.88 91 ASN A C 1
ATOM 708 O O . ASN A 1 91 ? -5.365 -10.157 14.015 1.00 95.88 91 ASN A O 1
ATOM 712 N N . SER A 1 92 ? -3.252 -9.438 13.739 1.00 91.50 92 SER A N 1
ATOM 713 C CA . SER A 1 92 ? -2.669 -10.758 13.476 1.00 91.50 92 SER A CA 1
ATOM 714 C C . SER A 1 92 ? -2.745 -11.715 14.670 1.00 91.50 92 SER A C 1
ATOM 716 O O . SER A 1 92 ? -2.788 -12.926 14.469 1.00 91.50 92 SER A O 1
ATOM 718 N N . ALA A 1 93 ? -2.828 -11.200 15.902 1.00 91.44 93 ALA A N 1
ATOM 719 C CA . ALA A 1 93 ? -2.963 -12.029 17.098 1.00 91.44 93 ALA A CA 1
ATOM 720 C C . ALA A 1 93 ? -4.355 -12.669 17.207 1.00 91.44 93 ALA A C 1
ATOM 722 O O . ALA A 1 93 ? -4.484 -13.785 17.708 1.00 91.44 93 ALA A O 1
ATOM 723 N N . THR A 1 94 ? -5.397 -11.975 16.742 1.00 93.25 94 THR A N 1
ATOM 724 C CA . THR A 1 94 ? -6.776 -12.491 16.736 1.00 93.25 94 THR A CA 1
ATOM 725 C C . THR A 1 94 ? -7.209 -13.025 15.372 1.00 93.25 94 THR A C 1
ATOM 727 O O . THR A 1 94 ? -8.220 -13.718 15.287 1.00 93.25 94 THR A O 1
ATOM 730 N N . GLY A 1 95 ? -6.470 -12.705 14.307 1.00 93.00 95 GLY A N 1
ATOM 731 C CA . GLY A 1 95 ? -6.828 -13.032 12.929 1.00 93.00 95 GLY A CA 1
ATOM 732 C C . GLY A 1 95 ? -8.063 -12.273 12.436 1.00 93.00 95 GLY A C 1
ATOM 733 O O . GLY A 1 95 ? -8.840 -12.821 11.656 1.00 93.00 95 GLY A O 1
ATOM 734 N N . THR A 1 96 ? -8.299 -11.050 12.927 1.00 95.31 96 THR A N 1
ATOM 735 C CA . THR A 1 96 ? -9.520 -10.276 12.634 1.00 95.31 96 THR A CA 1
ATOM 736 C C . THR A 1 96 ? -9.238 -8.809 12.343 1.00 95.31 96 THR A C 1
ATOM 738 O O . THR A 1 96 ? -8.386 -8.198 12.991 1.00 95.31 96 THR A O 1
ATOM 741 N N . CYS A 1 97 ? -10.029 -8.197 11.463 1.00 97.94 97 CYS A N 1
ATOM 742 C CA . CYS A 1 97 ? -9.975 -6.756 11.246 1.00 97.94 97 CYS A CA 1
ATOM 743 C C . CYS A 1 97 ? -10.690 -5.986 12.359 1.00 97.94 97 CYS A C 1
ATOM 745 O O . CYS A 1 97 ? -11.834 -6.275 12.707 1.00 97.94 97 CYS A O 1
ATOM 747 N N . THR A 1 98 ? -10.008 -4.987 12.913 1.00 98.06 98 THR A N 1
ATOM 748 C CA . THR A 1 98 ? -10.491 -4.157 14.023 1.00 98.06 98 THR A CA 1
ATOM 749 C C . THR A 1 98 ? -10.485 -2.688 13.609 1.00 98.06 98 THR A C 1
ATOM 751 O O . THR A 1 98 ? -9.543 -2.224 12.968 1.00 98.06 98 THR A O 1
ATOM 754 N N . GLN A 1 99 ? -11.538 -1.946 13.958 1.00 98.25 99 GLN A N 1
ATOM 755 C CA . GLN A 1 99 ? -11.611 -0.514 13.674 1.00 98.25 99 GLN A CA 1
ATOM 756 C C . GLN A 1 99 ? -10.730 0.286 14.645 1.00 98.25 99 GLN A C 1
ATOM 758 O O . GLN A 1 99 ? -10.678 -0.015 15.837 1.00 98.25 99 GLN A O 1
ATOM 763 N N . PHE A 1 100 ? -10.076 1.328 14.141 1.00 97.75 100 PHE A N 1
ATOM 764 C CA . PHE A 1 100 ? -9.315 2.307 14.914 1.00 97.75 100 PHE A CA 1
ATOM 765 C C . PHE A 1 100 ? -9.488 3.716 14.319 1.00 97.75 100 PHE A C 1
ATOM 767 O O . PHE A 1 100 ? -10.034 3.874 13.224 1.00 97.75 100 PHE A O 1
ATOM 774 N N . MET A 1 101 ? -9.052 4.746 15.048 1.00 98.06 101 MET A N 1
ATOM 775 C CA . MET A 1 101 ? -9.007 6.124 14.550 1.00 98.06 101 MET A CA 1
ATOM 776 C C . MET A 1 101 ? -7.587 6.441 14.083 1.00 98.06 101 MET A C 1
ATOM 778 O O . MET A 1 101 ? -6.635 6.215 14.825 1.00 98.06 101 MET A O 1
ATOM 782 N N . TRP A 1 102 ? -7.466 6.951 12.862 1.00 97.69 102 TRP A N 1
ATOM 783 C CA . TRP A 1 102 ? -6.208 7.294 12.206 1.00 97.69 102 TRP A CA 1
ATOM 784 C C . TRP A 1 102 ? -6.106 8.804 11.990 1.00 97.69 102 TRP A C 1
ATOM 786 O O . TRP A 1 102 ? -7.101 9.460 11.660 1.00 97.69 102 TRP A O 1
ATOM 796 N N . ASP A 1 103 ? -4.910 9.348 12.166 1.00 97.12 103 ASP A N 1
ATOM 797 C CA . ASP A 1 103 ? -4.561 10.724 11.839 1.00 97.12 103 ASP A CA 1
ATOM 798 C C . ASP A 1 103 ? -4.204 10.829 10.348 1.00 97.12 103 ASP A C 1
ATOM 800 O O . ASP A 1 103 ? -3.173 10.304 9.917 1.00 97.12 103 ASP A O 1
ATOM 804 N N . PRO A 1 104 ? -5.023 11.523 9.538 1.00 94.56 104 PRO A N 1
ATOM 805 C CA . PRO A 1 104 ? -4.786 11.641 8.110 1.00 94.56 104 PRO A CA 1
ATOM 806 C C . PRO A 1 104 ? -3.553 12.460 7.723 1.00 94.56 104 PRO A C 1
ATOM 808 O O . PRO A 1 104 ? -3.179 12.441 6.549 1.00 94.56 104 PRO A O 1
ATOM 811 N N . ASN A 1 105 ? -2.933 13.162 8.673 1.00 94.56 105 ASN 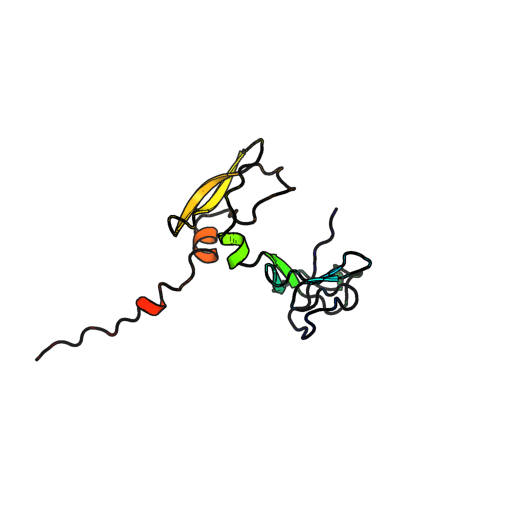A N 1
ATOM 812 C CA . ASN A 1 105 ? -1.701 13.914 8.456 1.00 94.56 105 ASN A CA 1
ATOM 813 C C . ASN A 1 105 ? -0.442 13.089 8.766 1.00 94.56 105 ASN A C 1
ATOM 815 O O . ASN A 1 105 ? 0.667 13.563 8.518 1.00 94.56 105 ASN A O 1
ATOM 819 N N . THR A 1 106 ? -0.587 11.856 9.271 1.00 90.69 106 THR A N 1
ATOM 820 C CA . THR A 1 106 ? 0.546 10.941 9.451 1.00 90.69 106 THR A CA 1
ATOM 821 C C . THR A 1 106 ? 1.039 10.473 8.084 1.00 90.69 106 THR A C 1
ATOM 823 O O . THR A 1 106 ? 0.387 9.668 7.416 1.00 90.69 106 THR A O 1
ATOM 826 N N . ILE A 1 107 ? 2.189 11.005 7.668 1.00 83.81 107 ILE A N 1
ATOM 827 C CA . ILE A 1 107 ? 2.872 10.651 6.416 1.00 83.81 107 ILE A CA 1
ATOM 828 C C . ILE A 1 107 ? 4.107 9.807 6.733 1.00 83.81 107 ILE A C 1
ATOM 830 O O . ILE A 1 107 ? 4.243 8.691 6.237 1.00 83.81 107 ILE A O 1
ATOM 834 N N . GLU A 1 108 ? 4.990 10.319 7.590 1.00 84.00 108 GLU A N 1
ATOM 835 C CA . GLU A 1 108 ? 6.164 9.578 8.046 1.00 84.00 108 G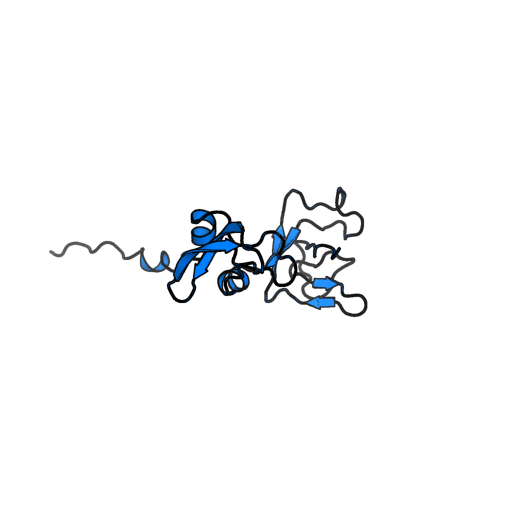LU A CA 1
ATOM 836 C C . GLU A 1 108 ? 5.746 8.484 9.030 1.00 84.00 108 GLU A C 1
ATOM 838 O O . GLU A 1 108 ? 4.996 8.730 9.972 1.00 84.00 108 GLU A O 1
ATOM 843 N N . GLY A 1 109 ? 6.207 7.255 8.789 1.00 81.50 109 GLY A N 1
ATOM 844 C CA . GLY A 1 109 ? 5.859 6.107 9.629 1.00 81.50 109 GLY A CA 1
ATOM 845 C C . GLY A 1 109 ? 4.414 5.622 9.478 1.00 81.50 109 GLY A C 1
ATOM 846 O O . GLY A 1 109 ? 3.967 4.805 10.279 1.00 81.50 109 GLY A O 1
ATOM 847 N N . ALA A 1 110 ? 3.677 6.084 8.461 1.00 88.44 110 ALA A N 1
ATOM 848 C CA . ALA A 1 110 ? 2.334 5.588 8.194 1.00 88.44 110 ALA A CA 1
ATOM 849 C C . ALA A 1 110 ? 2.357 4.070 7.943 1.00 88.44 110 ALA A C 1
ATOM 851 O O . ALA A 1 110 ? 2.994 3.584 7.008 1.00 88.44 110 ALA A O 1
ATOM 852 N N . SER A 1 111 ? 1.632 3.316 8.770 1.00 94.31 111 SER A N 1
ATOM 853 C CA . SER A 1 111 ? 1.512 1.871 8.591 1.00 94.31 111 SER A CA 1
ATOM 854 C C . SER A 1 111 ? 0.620 1.537 7.387 1.00 94.31 111 SER A C 1
ATOM 856 O O . SER A 1 111 ? -0.505 2.045 7.301 1.00 94.31 111 SER A O 1
ATOM 858 N N . PRO A 1 112 ? 1.058 0.646 6.475 1.00 94.62 112 PRO A N 1
ATOM 859 C CA . PRO A 1 112 ? 0.222 0.128 5.392 1.00 94.62 112 PRO A CA 1
ATOM 860 C C . PRO A 1 112 ? -0.917 -0.781 5.886 1.00 94.62 112 PRO A C 1
ATOM 862 O O . PRO A 1 112 ? -1.821 -1.083 5.107 1.00 94.62 112 PRO A O 1
ATOM 865 N N . ASN A 1 113 ? -0.925 -1.195 7.162 1.00 97.19 113 ASN A N 1
ATOM 866 C CA . ASN A 1 113 ? -2.042 -1.915 7.784 1.00 97.19 113 ASN A CA 1
ATOM 867 C C . ASN A 1 113 ? -3.213 -0.962 8.096 1.00 97.19 113 ASN A C 1
ATOM 869 O O . ASN A 1 113 ? -3.582 -0.740 9.252 1.00 97.19 113 ASN A O 1
ATOM 873 N N . ASN A 1 114 ? -3.754 -0.322 7.061 1.00 97.19 114 ASN A N 1
ATOM 874 C CA . ASN A 1 114 ? -4.718 0.761 7.193 1.0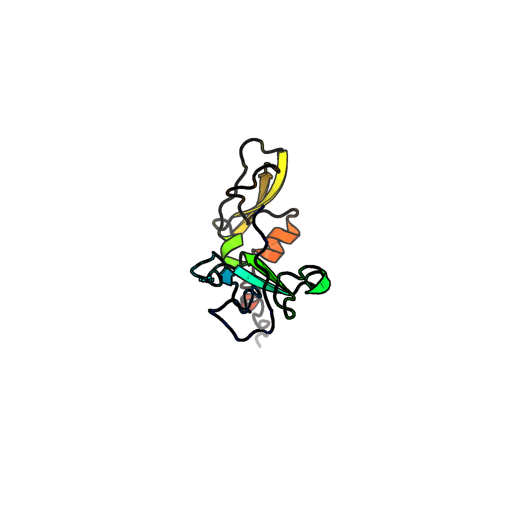0 97.19 114 ASN A CA 1
ATOM 875 C C . ASN A 1 114 ? -5.718 0.744 6.031 1.00 97.19 114 ASN A C 1
ATOM 877 O O . ASN A 1 114 ? -5.468 1.235 4.930 1.00 97.19 114 ASN A O 1
ATOM 881 N N . PHE A 1 115 ? -6.895 0.193 6.298 1.00 97.56 115 PHE A N 1
ATOM 882 C CA . PHE A 1 115 ? -7.938 -0.041 5.313 1.00 97.56 115 PHE A CA 1
ATOM 883 C C . PHE A 1 115 ? -9.145 0.861 5.561 1.00 97.56 115 PHE A C 1
ATOM 885 O O . PHE A 1 115 ? -9.543 1.143 6.691 1.00 97.56 115 PHE A O 1
ATOM 892 N N . ARG A 1 116 ? -9.783 1.304 4.476 1.00 97.56 116 ARG A N 1
ATOM 893 C CA . ARG A 1 116 ? -10.975 2.160 4.552 1.00 97.56 116 ARG A CA 1
ATOM 894 C C . ARG A 1 116 ? -12.228 1.406 5.003 1.00 97.56 116 ARG A C 1
ATOM 896 O O . ARG A 1 116 ? -13.088 2.003 5.643 1.00 97.56 116 ARG A O 1
ATOM 903 N N . THR A 1 117 ? -12.347 0.126 4.660 1.00 98.12 117 THR A N 1
ATOM 904 C CA . THR A 1 117 ? -13.511 -0.705 4.991 1.00 98.12 117 THR A CA 1
ATOM 905 C C . THR A 1 117 ? -13.073 -2.040 5.575 1.00 98.12 117 THR A C 1
ATOM 907 O O . THR A 1 117 ? -11.957 -2.501 5.316 1.00 98.12 117 THR A O 1
ATOM 910 N N . VAL A 1 118 ? -13.961 -2.662 6.354 1.00 97.56 118 VAL A N 1
ATOM 911 C CA . VAL A 1 118 ? -13.712 -3.989 6.924 1.00 97.56 118 VAL A CA 1
ATOM 912 C C . VAL A 1 118 ? -13.582 -5.029 5.817 1.00 97.56 118 VAL A C 1
ATOM 914 O O . VAL A 1 118 ? -12.675 -5.843 5.867 1.00 97.56 118 VAL A O 1
ATOM 917 N N . GLU A 1 119 ? -14.392 -4.953 4.759 1.00 97.12 119 GLU A N 1
ATOM 918 C CA . GLU A 1 119 ? -14.358 -5.909 3.648 1.00 97.12 119 GLU A CA 1
ATOM 919 C C . GLU A 1 119 ? -13.015 -5.875 2.917 1.00 97.12 119 GLU A C 1
ATOM 921 O O . GLU A 1 119 ? -12.488 -6.926 2.553 1.00 97.12 119 GLU A O 1
ATOM 926 N N . HIS A 1 120 ? -12.433 -4.683 2.728 1.00 95.81 120 HIS A N 1
ATOM 927 C CA . HIS A 1 120 ? -11.105 -4.558 2.133 1.00 95.81 120 HIS A CA 1
ATOM 928 C C . HIS A 1 120 ? -10.039 -5.156 3.055 1.00 95.81 120 HIS A C 1
ATOM 930 O O . HIS A 1 120 ? -9.250 -5.970 2.596 1.00 95.81 120 HIS A O 1
ATOM 936 N N . CYS A 1 121 ? -10.058 -4.827 4.350 1.00 97.38 121 CYS A N 1
ATOM 937 C CA . CYS A 1 121 ? -9.124 -5.409 5.315 1.00 97.38 121 CYS A CA 1
ATOM 938 C C . CYS A 1 121 ? -9.210 -6.943 5.342 1.00 97.38 121 CYS A C 1
ATOM 940 O O . CYS A 1 121 ? -8.197 -7.632 5.255 1.00 97.38 121 CYS A O 1
ATOM 942 N N . GLU A 1 122 ? -10.425 -7.486 5.419 1.00 95.50 122 GLU A N 1
ATOM 943 C CA . GLU A 1 122 ? -10.643 -8.925 5.539 1.00 95.50 122 GLU A CA 1
ATOM 944 C C . GLU A 1 122 ? -10.244 -9.660 4.258 1.00 95.50 122 GLU A C 1
ATOM 946 O O . GLU A 1 122 ? -9.509 -10.643 4.320 1.00 95.50 122 GLU A O 1
ATOM 951 N N . SER A 1 123 ? -10.660 -9.159 3.090 1.00 94.00 123 SER A N 1
ATOM 952 C CA . SER A 1 123 ? -10.273 -9.757 1.804 1.00 94.00 123 SER A CA 1
ATOM 953 C C . SER A 1 123 ? -8.772 -9.653 1.532 1.00 94.00 123 SER A C 1
ATOM 955 O O . SER A 1 123 ? -8.195 -10.585 0.975 1.00 94.00 123 SER A O 1
ATOM 957 N N . TYR A 1 124 ? -8.134 -8.559 1.954 1.00 93.69 124 TYR A N 1
ATOM 958 C CA . TYR A 1 124 ? -6.713 -8.328 1.723 1.00 93.69 124 TYR A CA 1
ATOM 959 C C . TYR A 1 124 ? -5.804 -9.014 2.744 1.00 93.69 124 TYR A C 1
ATOM 961 O O . TYR A 1 124 ? -4.686 -9.341 2.384 1.00 93.69 124 TYR A O 1
ATOM 969 N N . CYS A 1 125 ? -6.222 -9.247 3.992 1.00 94.81 125 CYS A N 1
ATOM 970 C CA . CYS A 1 125 ? -5.338 -9.819 5.018 1.00 94.81 125 CYS A CA 1
ATOM 971 C C . CYS A 1 125 ? -5.678 -11.244 5.435 1.00 94.81 125 CYS A C 1
ATOM 973 O O . CYS A 1 125 ? -4.767 -12.040 5.674 1.00 94.81 125 CYS A O 1
ATOM 975 N N . ARG A 1 126 ? -6.948 -11.638 5.435 1.00 89.50 126 ARG A N 1
ATOM 976 C CA . ARG A 1 126 ? -7.386 -12.911 6.016 1.00 89.50 126 ARG A CA 1
ATOM 977 C C . ARG A 1 126 ? -7.305 -14.091 5.028 1.00 89.50 126 ARG A C 1
ATOM 979 O O . ARG A 1 126 ? -8.311 -14.738 4.784 1.00 89.50 126 ARG A O 1
ATOM 986 N N . ASP A 1 127 ? -6.148 -14.353 4.415 1.00 73.94 127 ASP A N 1
ATOM 987 C CA . ASP A 1 127 ? -6.077 -15.164 3.180 1.00 73.94 127 ASP A CA 1
ATOM 988 C C . ASP A 1 127 ? -6.704 -16.554 3.300 1.00 73.94 127 ASP A C 1
ATOM 990 O O . ASP A 1 127 ? -6.766 -17.166 4.366 1.00 73.94 127 ASP A O 1
ATOM 994 N N . SER A 1 128 ? -7.125 -17.040 2.138 1.00 55.66 128 SER A N 1
ATOM 995 C CA . SER A 1 128 ? -7.828 -18.276 1.783 1.00 55.66 128 SER A CA 1
ATOM 996 C C . SER A 1 128 ? -7.182 -19.609 2.210 1.00 55.66 128 SER A C 1
ATOM 998 O O . SER A 1 128 ? -7.617 -20.661 1.742 1.00 55.66 128 SER A O 1
ATOM 1000 N N . GLU A 1 129 ? -6.246 -19.624 3.160 1.00 50.41 129 GLU A N 1
ATOM 1001 C CA . GLU A 1 129 ? -5.703 -20.852 3.775 1.00 50.41 129 GLU A CA 1
ATOM 1002 C C . GLU A 1 129 ? -6.771 -21.641 4.566 1.00 50.41 129 GLU A C 1
ATOM 1004 O O . GLU A 1 129 ? -6.605 -22.823 4.865 1.00 50.41 129 GLU A O 1
ATOM 1009 N N . HIS A 1 130 ? -7.942 -21.046 4.822 1.00 48.88 130 HIS A N 1
ATOM 1010 C CA . HIS A 1 130 ? -9.123 -21.779 5.295 1.00 48.88 130 HIS A CA 1
ATOM 1011 C C . HIS A 1 130 ? -9.930 -22.490 4.186 1.00 48.88 130 HIS A C 1
ATOM 1013 O O . HIS A 1 130 ? -10.757 -23.353 4.493 1.00 48.88 130 HIS A O 1
ATOM 1019 N N . ASN A 1 131 ? -9.694 -22.207 2.900 1.00 43.91 131 ASN A N 1
ATOM 1020 C CA . ASN A 1 131 ? -10.391 -22.885 1.798 1.00 43.91 131 ASN A CA 1
ATOM 1021 C C . ASN A 1 131 ? -9.718 -24.192 1.354 1.00 43.91 131 ASN A C 1
ATOM 1023 O O . ASN A 1 131 ? -10.370 -24.996 0.691 1.00 43.91 131 ASN A O 1
ATOM 1027 N N . LEU A 1 132 ? -8.478 -24.466 1.774 1.00 45.22 132 LEU A N 1
ATOM 1028 C CA . LEU A 1 132 ? -7.852 -25.782 1.573 1.00 45.22 132 LEU A CA 1
ATOM 1029 C C . LEU A 1 132 ? -8.332 -26.831 2.594 1.00 45.22 132 LEU A C 1
ATOM 1031 O O . LEU A 1 132 ? -8.246 -28.024 2.322 1.00 45.22 132 LEU A O 1
ATOM 1035 N N . TYR A 1 133 ? -8.919 -26.403 3.719 1.00 46.66 133 TYR A N 1
ATOM 1036 C CA . TYR A 1 133 ? -9.549 -27.287 4.713 1.00 46.66 133 TYR A CA 1
ATOM 1037 C C . TYR A 1 133 ? -11.078 -27.383 4.592 1.00 46.66 133 TYR A C 1
ATOM 1039 O O . TYR A 1 133 ? -11.700 -28.175 5.293 1.00 46.66 133 TYR A O 1
ATOM 1047 N N . SER A 1 134 ? -11.698 -26.608 3.696 1.00 42.66 134 SER A N 1
ATOM 1048 C CA . SER A 1 134 ? -13.156 -26.636 3.483 1.00 42.66 134 SER A CA 1
ATOM 1049 C C . SER A 1 134 ? -13.595 -27.613 2.382 1.00 42.66 134 SER A C 1
ATOM 1051 O O . SER A 1 134 ? -14.789 -27.849 2.207 1.00 42.66 134 SER A O 1
ATOM 1053 N N . MET A 1 135 ? -12.650 -28.227 1.661 1.00 45.50 135 MET A N 1
ATOM 1054 C CA . MET A 1 135 ? -12.908 -29.365 0.773 1.00 45.50 135 MET A CA 1
ATOM 1055 C C . MET A 1 135 ? -12.739 -30.693 1.530 1.00 45.50 135 MET A C 1
ATOM 1057 O O . MET A 1 135 ? -11.973 -31.556 1.109 1.00 45.50 135 MET A O 1
ATOM 1061 N N . GLU A 1 136 ? -13.440 -30.888 2.651 1.00 42.31 136 GLU A N 1
ATOM 1062 C CA . GLU A 1 136 ? -13.644 -32.263 3.119 1.00 42.31 136 GLU A CA 1
ATOM 1063 C C . GLU A 1 136 ? -14.603 -32.961 2.138 1.00 42.31 136 GLU A C 1
ATOM 1065 O O . GLU A 1 136 ? -15.703 -32.451 1.897 1.00 42.31 136 GLU A O 1
ATOM 1070 N N . PRO A 1 137 ? -14.239 -34.112 1.543 1.00 42.50 137 PRO A N 1
ATOM 1071 C CA . PRO A 1 137 ? -15.186 -34.877 0.753 1.00 42.50 137 PRO A CA 1
ATOM 1072 C C . PRO A 1 137 ? -16.341 -35.309 1.658 1.00 42.50 137 PRO A C 1
ATOM 1074 O O . PRO A 1 137 ? -16.144 -35.883 2.730 1.00 42.50 137 PRO A O 1
ATOM 1077 N N . SER A 1 138 ? -17.557 -35.014 1.200 1.00 42.44 138 SER A N 1
ATOM 1078 C CA . SER A 1 138 ? -18.826 -35.477 1.756 1.00 42.44 138 SER A CA 1
ATOM 1079 C C . SER A 1 138 ? -18.704 -36.888 2.333 1.00 42.44 138 SER A C 1
ATOM 1081 O O . SER A 1 138 ? -18.410 -37.828 1.593 1.00 42.44 138 SER A O 1
ATOM 1083 N N . LYS A 1 139 ? -18.958 -37.036 3.640 1.00 40.62 139 LYS A N 1
ATOM 1084 C CA . LYS A 1 139 ? -19.097 -38.335 4.307 1.00 40.62 139 LYS A CA 1
ATOM 1085 C C . LYS A 1 139 ? -20.110 -39.180 3.533 1.00 40.62 139 LYS A C 1
ATOM 1087 O O . LYS A 1 139 ? -21.310 -38.916 3.589 1.00 40.62 139 LYS A O 1
ATOM 1092 N N . THR A 1 140 ? -19.627 -40.176 2.799 1.00 38.47 140 THR A N 1
ATOM 1093 C CA . THR A 1 140 ? -20.472 -41.173 2.151 1.00 38.47 140 THR A CA 1
ATOM 1094 C C . THR A 1 140 ? -21.114 -42.031 3.234 1.00 38.47 140 THR A C 1
ATOM 1096 O O . THR A 1 140 ? -20.440 -42.555 4.120 1.00 38.47 140 THR A O 1
ATOM 1099 N N . SER A 1 141 ? -22.435 -42.131 3.162 1.00 42.38 141 SER A N 1
ATOM 1100 C CA . SER A 1 141 ? -23.288 -42.997 3.968 1.00 42.38 141 SER A CA 1
ATOM 1101 C C . SER A 1 141 ? -22.761 -44.432 4.050 1.00 42.38 141 SER A C 1
ATOM 1103 O O . SER A 1 141 ? -22.472 -45.050 3.024 1.00 42.38 141 SER A O 1
ATOM 1105 N N . GLN A 1 142 ? -22.699 -44.952 5.276 1.00 42.22 142 GLN A N 1
ATOM 1106 C CA . GLN A 1 142 ? -22.555 -46.377 5.574 1.00 42.22 142 GLN A CA 1
ATOM 1107 C C . GLN A 1 142 ? -23.707 -47.182 4.947 1.00 42.22 142 GLN A C 1
ATOM 1109 O O . GLN A 1 142 ? -24.851 -46.723 5.012 1.00 42.22 142 GLN A O 1
ATOM 1114 N N . PRO A 1 143 ? -23.447 -48.383 4.410 1.00 52.00 143 PRO A N 1
ATOM 1115 C CA . PRO A 1 143 ? -24.361 -49.507 4.554 1.00 52.00 143 PRO A CA 1
ATOM 1116 C C . PRO A 1 143 ? -24.214 -50.180 5.929 1.00 52.00 143 PRO A C 1
ATOM 1118 O O . PRO A 1 143 ? -23.079 -50.222 6.464 1.00 52.00 143 PRO A O 1
#

Secondary structure (DSSP, 8-state):
-PPP-EE-TT---SS--SSS--TTTTEEE-SSSEEE-TTTEEEEE-TT--TTT-TTS-TT--EEEEE-HHHHHHSPP---SS--EEEEEEETTTTEEEEEEE-TT--TT--S--BSSHHHHHHHHS-GGGTSSS-----PPP-

Radius of gyration: 19.57 Å; chains: 1; bounding box: 49×64×39 Å